Protein AF-A0A9P3ABV7-F1 (afdb_monomer)

Secondary structure (DSSP, 8-state):
-BTTTT--GGGTTS--TTTTSBPPHHHHHHHHHHHHHHHHHHHHTTS---SS-HHHHTPPPHHHHHHT--------HHHHHHHHHHHHS--GGG-S-SSSS-HHHHHHHHHHHHHH-TTTTTT----

Mean predicted aligned error: 14.09 Å

Sequence (127 aa):
MTVGEWALESALGTKLKGLGQPIAPNSKRAFLHALRRFFIDFELWGWGRLKFSPRHHLATPRTVAFNSGINPRVIDDSSWLKLVWASLNLERKDLLSEIHYPLAMVQAAAVVWTHTGYAVMKLCGCP

Foldseek 3Di:
DFPPPPDDPVCPPPPDPRGRHRDQLVVLVVVLVVVLVVVVVCVVVVVDDDPDRSCPPSPRPVVSVVSVPPPQPDQDPVNLVVLLVCLQVPDPVNDPDPPDDDPVVSSVVSNCCSPVCPSPVVVPPDD

pLDDT: mean 73.15, std 13.53, range [26.83, 89.5]

Radius of gyration: 21.18 Å; Cα contacts (8 Å, |Δi|>4): 70; chains: 1; bounding box: 56×48×39 Å

Structure (mmCIF, N/CA/C/O backbone):
data_AF-A0A9P3ABV7-F1
#
_entry.id   AF-A0A9P3ABV7-F1
#
loop_
_atom_site.group_PDB
_atom_site.id
_atom_site.type_symbol
_atom_site.label_atom_id
_atom_site.label_alt_id
_atom_site.label_comp_id
_atom_site.label_asym_id
_atom_site.label_entity_id
_atom_site.label_seq_id
_atom_site.pdbx_PDB_ins_code
_atom_site.Cartn_x
_atom_site.Cartn_y
_atom_site.Cartn_z
_atom_site.occupancy
_atom_site.B_iso_or_equiv
_atom_site.auth_seq_id
_atom_site.auth_comp_id
_atom_site.auth_asym_id
_atom_site.auth_atom_id
_atom_site.pdbx_PDB_model_num
ATOM 1 N N . MET A 1 1 ? 16.579 13.159 6.522 1.00 63.31 1 MET A N 1
ATOM 2 C CA . MET A 1 1 ? 15.362 12.584 5.906 1.00 63.31 1 MET A CA 1
ATOM 3 C C . MET A 1 1 ? 14.149 12.892 6.770 1.00 63.31 1 MET A C 1
ATOM 5 O O . MET A 1 1 ? 13.593 12.005 7.434 1.00 63.31 1 MET A O 1
ATOM 9 N N . THR A 1 2 ? 13.773 14.167 6.756 1.00 73.69 2 THR A N 1
ATOM 10 C CA . THR A 1 2 ? 12.514 14.703 7.283 1.00 73.69 2 THR A CA 1
ATOM 11 C C . THR A 1 2 ? 11.515 14.919 6.142 1.00 73.69 2 THR A C 1
ATOM 13 O O . THR A 1 2 ? 11.876 14.961 4.963 1.00 73.69 2 THR A O 1
ATOM 16 N N . VAL A 1 3 ? 10.226 14.972 6.470 1.00 69.50 3 VAL A N 1
ATOM 17 C CA . VAL A 1 3 ? 9.159 15.219 5.492 1.00 69.50 3 VAL A CA 1
ATOM 18 C C . VAL A 1 3 ? 9.269 16.660 4.983 1.00 69.50 3 VAL A C 1
ATOM 20 O O . VAL A 1 3 ? 9.241 17.595 5.781 1.00 69.50 3 VAL A O 1
ATOM 23 N N . GLY A 1 4 ? 9.376 16.829 3.661 1.00 70.12 4 GLY A N 1
ATOM 24 C CA . GLY A 1 4 ? 9.491 18.134 2.992 1.00 70.12 4 GLY A CA 1
ATOM 25 C C . GLY A 1 4 ? 10.916 18.561 2.626 1.00 70.12 4 GLY A C 1
ATOM 26 O O . GLY A 1 4 ? 11.074 19.474 1.831 1.00 70.12 4 GLY A O 1
ATOM 27 N N . GLU A 1 5 ? 11.943 17.861 3.119 1.00 72.25 5 GLU A N 1
ATOM 28 C CA . GLU A 1 5 ? 13.364 18.174 2.859 1.00 72.25 5 GLU A CA 1
ATOM 29 C C . GLU A 1 5 ? 13.750 18.070 1.369 1.00 72.25 5 GLU A C 1
ATOM 31 O O . GLU A 1 5 ? 14.665 18.741 0.914 1.00 72.25 5 GLU A O 1
ATOM 36 N N . TRP A 1 6 ? 13.019 17.251 0.606 1.00 68.12 6 TRP A N 1
ATOM 37 C CA . TRP A 1 6 ? 13.218 17.024 -0.833 1.00 68.12 6 TRP A CA 1
ATOM 38 C C . TRP A 1 6 ? 12.011 17.469 -1.670 1.00 68.12 6 TRP A C 1
ATOM 40 O O . TRP A 1 6 ? 11.801 16.969 -2.775 1.00 68.12 6 TRP A O 1
ATOM 50 N N . ALA A 1 7 ? 11.155 18.338 -1.125 1.00 68.12 7 ALA A N 1
ATOM 51 C CA . ALA A 1 7 ? 10.042 18.880 -1.892 1.00 68.12 7 ALA A CA 1
ATOM 52 C C . ALA A 1 7 ? 10.591 19.787 -3.003 1.00 68.12 7 ALA A C 1
ATOM 54 O O . ALA A 1 7 ? 11.358 20.709 -2.740 1.00 68.12 7 ALA A O 1
ATOM 55 N N . LEU A 1 8 ? 10.202 19.508 -4.248 1.00 69.31 8 LEU A N 1
ATOM 56 C CA . LEU A 1 8 ? 10.466 20.396 -5.381 1.00 69.31 8 LEU A CA 1
ATOM 57 C C . LEU A 1 8 ? 9.764 21.742 -5.160 1.00 69.31 8 LEU A C 1
ATOM 59 O O . LEU A 1 8 ? 8.739 21.801 -4.480 1.00 69.31 8 LEU A O 1
ATOM 63 N N . GLU A 1 9 ? 10.263 22.808 -5.787 1.00 66.75 9 GLU A N 1
ATOM 64 C CA . GLU A 1 9 ? 9.634 24.140 -5.747 1.00 66.75 9 GLU A CA 1
ATOM 65 C C . GLU A 1 9 ? 8.151 24.096 -6.153 1.00 66.75 9 GLU A C 1
ATOM 67 O O . GLU A 1 9 ? 7.308 24.767 -5.562 1.00 66.75 9 GLU A O 1
ATOM 72 N N . SER A 1 10 ? 7.804 23.203 -7.084 1.00 70.69 10 SER A N 1
ATOM 73 C CA . SER A 1 10 ? 6.427 22.941 -7.515 1.00 70.69 10 SER A CA 1
ATOM 74 C C . SER A 1 10 ? 5.524 22.340 -6.428 1.00 70.69 10 SER A C 1
ATOM 76 O O . SER A 1 10 ? 4.302 22.433 -6.522 1.00 70.69 10 SER A O 1
ATOM 78 N N . ALA A 1 11 ? 6.097 21.728 -5.391 1.00 61.44 11 ALA A N 1
ATOM 79 C CA . ALA A 1 11 ? 5.380 21.073 -4.302 1.00 61.44 11 ALA A CA 1
ATOM 80 C C . ALA A 1 11 ? 5.269 21.940 -3.032 1.00 61.44 11 ALA A C 1
ATOM 82 O O . ALA A 1 11 ? 4.580 21.528 -2.095 1.00 61.44 11 ALA A O 1
ATOM 83 N N . LEU A 1 12 ? 5.872 23.138 -3.001 1.00 59.16 12 LEU A N 1
ATOM 84 C CA . LEU A 1 12 ? 5.889 24.045 -1.837 1.00 59.16 12 LEU A CA 1
ATOM 85 C C . LEU A 1 12 ? 4.490 24.488 -1.364 1.00 59.16 12 LEU A C 1
ATOM 87 O O . LEU A 1 12 ? 4.316 24.818 -0.194 1.00 59.16 12 LEU A O 1
ATOM 91 N N . GLY A 1 13 ? 3.478 24.452 -2.237 1.00 60.97 13 GLY A N 1
ATOM 92 C CA . GLY A 1 13 ? 2.079 24.744 -1.888 1.00 60.97 13 GLY A CA 1
ATOM 93 C C . GLY A 1 13 ? 1.289 23.550 -1.336 1.00 60.97 13 GLY A C 1
ATOM 94 O O . GLY A 1 13 ? 0.147 23.706 -0.899 1.00 60.97 13 GLY A O 1
ATOM 95 N N . THR A 1 14 ? 1.865 22.345 -1.345 1.00 64.75 14 THR A N 1
ATOM 96 C CA . THR A 1 14 ? 1.172 21.136 -0.886 1.00 64.75 14 THR A CA 1
ATOM 97 C C . THR A 1 14 ? 1.298 21.029 0.628 1.00 64.75 14 THR A C 1
ATOM 99 O O . THR A 1 14 ? 2.402 20.914 1.159 1.00 64.75 14 THR A O 1
ATOM 102 N N . LYS A 1 15 ? 0.170 21.017 1.352 1.00 61.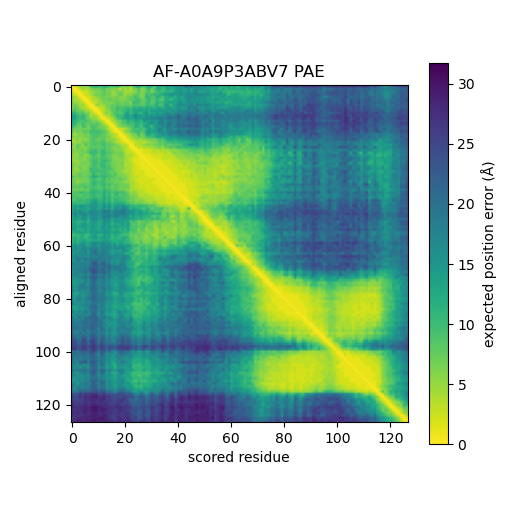78 15 LYS A N 1
ATOM 103 C CA . LYS A 1 15 ? 0.165 20.765 2.802 1.00 61.78 15 LYS A CA 1
ATOM 104 C C . LYS A 1 15 ? 0.560 19.314 3.092 1.00 61.78 15 LYS A C 1
ATOM 106 O O . LYS A 1 15 ? -0.291 18.445 3.281 1.00 61.78 15 LYS A O 1
ATOM 111 N N . LEU A 1 16 ? 1.862 19.045 3.129 1.00 64.75 16 LEU A N 1
ATOM 112 C CA . LEU A 1 16 ? 2.405 17.753 3.526 1.00 64.75 16 LEU A CA 1
ATOM 113 C C . LEU A 1 16 ? 2.158 17.562 5.031 1.00 64.75 16 LEU A C 1
ATOM 115 O O . LEU A 1 16 ? 2.669 18.304 5.871 1.00 64.75 16 LEU A O 1
ATOM 119 N N . LYS A 1 17 ? 1.339 16.568 5.391 1.00 62.72 17 LYS A N 1
ATOM 120 C CA . LYS A 1 17 ? 1.115 16.213 6.799 1.00 62.72 17 LYS A CA 1
ATOM 121 C C . LYS A 1 17 ? 2.451 15.812 7.436 1.00 62.72 17 LYS A C 1
ATOM 123 O O . LYS A 1 17 ? 3.111 14.899 6.949 1.00 62.72 17 LYS A O 1
ATOM 128 N N . GLY A 1 18 ? 2.824 16.482 8.528 1.00 63.81 18 GLY A N 1
ATOM 129 C CA . GLY A 1 18 ? 4.053 16.189 9.270 1.00 63.81 18 GLY A CA 1
ATOM 130 C C . GLY A 1 18 ? 5.327 16.819 8.700 1.00 63.81 18 GLY A C 1
ATOM 131 O O . GLY A 1 18 ? 6.397 16.263 8.924 1.00 63.81 18 GLY A O 1
ATOM 132 N N . LEU A 1 19 ? 5.239 17.946 7.981 1.00 65.19 19 LEU A N 1
ATOM 133 C CA . LEU A 1 19 ? 6.401 18.766 7.591 1.00 65.19 19 LEU A CA 1
ATOM 1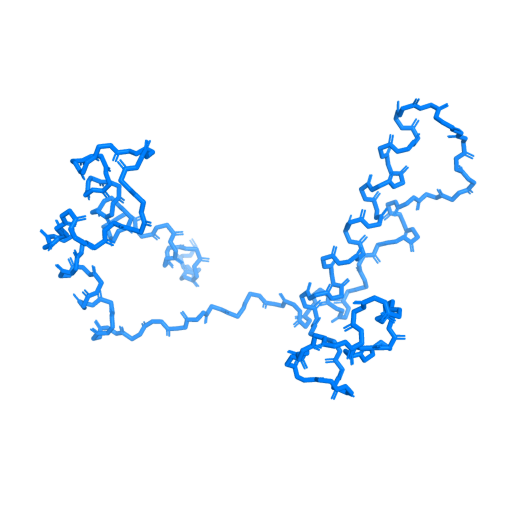34 C C . LEU A 1 19 ? 7.394 18.923 8.756 1.00 65.19 19 LEU A C 1
ATOM 136 O O . LEU A 1 19 ? 7.009 19.301 9.861 1.00 65.19 19 LEU A O 1
ATOM 140 N N . GLY A 1 20 ? 8.661 18.583 8.512 1.00 69.25 20 GLY A N 1
ATOM 141 C CA . GLY A 1 20 ? 9.734 18.624 9.513 1.00 69.25 20 GLY A CA 1
ATOM 142 C C . GLY A 1 20 ? 9.857 17.387 10.416 1.00 69.25 20 GLY A C 1
ATOM 143 O O . GLY A 1 20 ? 10.885 17.223 11.068 1.00 69.25 20 GLY A O 1
ATOM 144 N N . GLN A 1 21 ? 8.884 16.471 10.425 1.00 75.19 21 GLN A N 1
ATOM 145 C CA . GLN A 1 21 ? 8.980 15.213 11.178 1.00 75.19 21 GLN A CA 1
ATOM 146 C C . GLN A 1 21 ? 9.872 14.190 10.457 1.00 75.19 21 G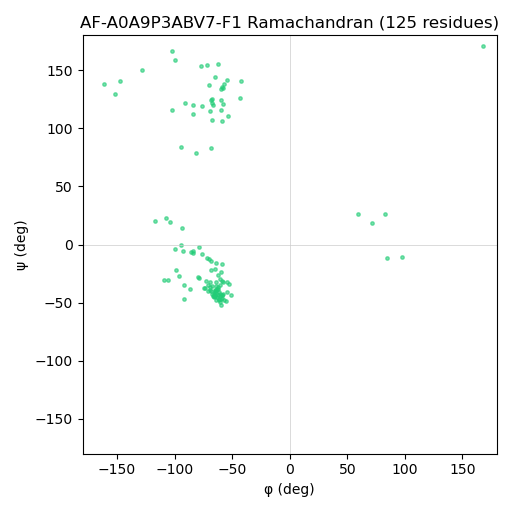LN A C 1
ATOM 148 O O . GLN A 1 21 ? 9.994 14.230 9.226 1.00 75.19 21 GLN A O 1
ATOM 153 N N . PRO A 1 22 ? 10.500 13.241 11.178 1.00 74.38 22 PRO A N 1
ATOM 154 C CA . PRO A 1 22 ? 11.247 12.161 10.547 1.00 74.38 22 PRO A CA 1
ATOM 155 C C . PRO A 1 22 ? 10.328 11.327 9.645 1.00 74.38 22 PRO A C 1
ATOM 157 O O . PRO A 1 22 ? 9.234 10.931 10.043 1.00 74.38 22 PRO A O 1
ATOM 160 N N . ILE A 1 23 ? 10.784 11.026 8.423 1.00 72.69 23 ILE A N 1
ATOM 161 C CA . ILE A 1 23 ? 10.008 10.211 7.477 1.00 72.69 23 ILE A CA 1
ATOM 162 C C . ILE A 1 23 ? 9.716 8.835 8.099 1.00 72.69 23 ILE A C 1
ATOM 164 O O . ILE A 1 23 ? 10.622 8.193 8.649 1.00 72.69 23 ILE A O 1
ATOM 168 N N . ALA A 1 24 ? 8.470 8.370 7.956 1.00 73.56 24 ALA A N 1
ATOM 169 C CA . ALA A 1 24 ? 8.040 7.063 8.435 1.00 73.56 24 ALA A CA 1
ATOM 170 C C . ALA A 1 24 ? 8.944 5.932 7.886 1.00 73.56 24 ALA A C 1
ATOM 172 O O . ALA A 1 24 ? 9.330 5.971 6.710 1.00 73.56 24 ALA A O 1
ATOM 173 N N . PRO A 1 25 ? 9.265 4.895 8.685 1.00 73.25 25 PRO A N 1
ATOM 174 C CA . PRO A 1 25 ? 10.139 3.794 8.264 1.00 73.25 25 PRO A CA 1
ATOM 175 C C . PRO A 1 25 ? 9.673 3.115 6.968 1.00 73.25 25 PRO A C 1
ATOM 177 O O . PRO A 1 25 ? 10.476 2.875 6.065 1.00 73.25 25 PRO A O 1
ATOM 180 N N . ASN A 1 26 ? 8.358 2.912 6.832 1.00 71.75 26 ASN A N 1
ATOM 181 C CA . ASN A 1 26 ? 7.741 2.3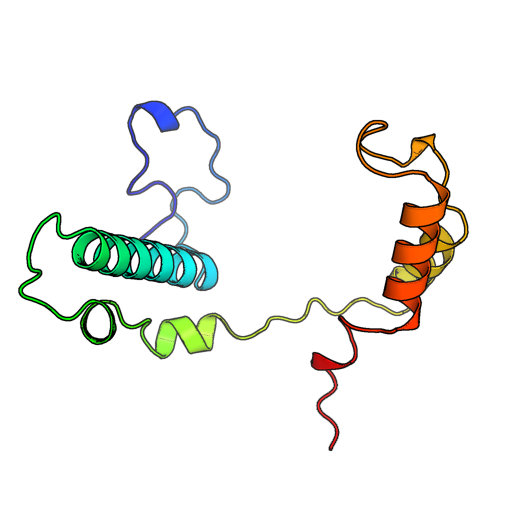50 5.630 1.00 71.75 26 ASN A CA 1
ATOM 182 C C . ASN A 1 26 ? 7.963 3.216 4.385 1.00 71.75 26 ASN A C 1
ATOM 184 O O . ASN A 1 26 ? 8.266 2.681 3.320 1.00 71.75 26 ASN A O 1
ATOM 188 N N . SER A 1 27 ? 7.875 4.541 4.512 1.00 74.94 27 SER A N 1
ATOM 189 C CA . SER A 1 27 ? 8.107 5.461 3.395 1.00 74.94 27 SER A CA 1
ATOM 190 C C . SER A 1 27 ? 9.579 5.473 2.972 1.00 74.94 27 SER A C 1
ATOM 192 O O . SER A 1 27 ? 9.869 5.442 1.778 1.00 74.94 27 SER A O 1
ATOM 194 N N . LYS A 1 28 ? 10.522 5.417 3.928 1.00 76.62 28 LYS A N 1
ATOM 195 C CA . LYS A 1 28 ? 11.962 5.259 3.632 1.00 76.62 28 LYS A CA 1
ATOM 196 C C . LYS A 1 28 ? 12.236 3.954 2.885 1.00 76.62 28 LYS A C 1
ATOM 198 O O . LYS A 1 28 ? 12.971 3.942 1.899 1.00 76.62 28 LYS A O 1
ATOM 203 N N . ARG A 1 29 ? 11.613 2.857 3.329 1.00 77.31 29 ARG A N 1
ATOM 204 C CA . ARG A 1 29 ? 11.685 1.553 2.662 1.00 77.31 29 ARG A CA 1
ATOM 205 C C . ARG A 1 29 ? 11.150 1.636 1.231 1.00 77.31 29 ARG A C 1
ATOM 207 O O . ARG A 1 29 ? 11.859 1.234 0.315 1.00 77.31 29 ARG A O 1
ATOM 214 N N . ALA A 1 30 ? 9.947 2.174 1.031 1.00 79.69 30 ALA A N 1
ATOM 215 C CA . ALA A 1 30 ? 9.328 2.306 -0.289 1.00 79.69 30 ALA A CA 1
ATOM 216 C C . ALA A 1 30 ? 10.192 3.129 -1.260 1.00 79.69 30 ALA A C 1
ATOM 218 O O . ALA A 1 30 ? 10.398 2.712 -2.397 1.00 79.69 30 ALA A O 1
ATOM 219 N N . PHE A 1 31 ? 10.771 4.237 -0.790 1.00 81.75 31 PHE A N 1
ATOM 220 C CA . PHE A 1 31 ? 11.684 5.061 -1.581 1.00 81.75 31 PHE A CA 1
ATOM 221 C C . PHE A 1 31 ? 12.940 4.291 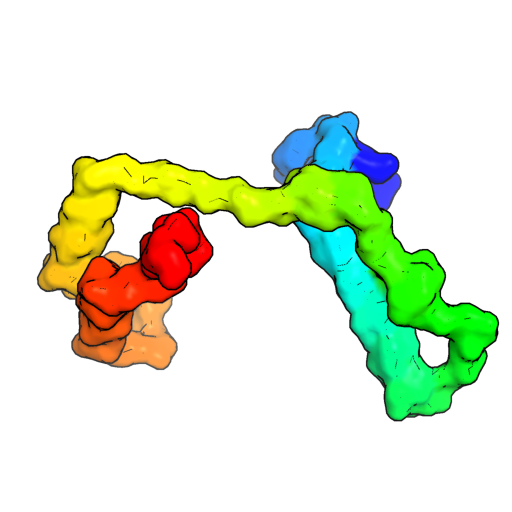-2.025 1.00 81.75 31 PHE A C 1
ATOM 223 O O . PHE A 1 31 ? 13.275 4.279 -3.209 1.00 81.75 31 PHE A O 1
ATOM 230 N N . LEU A 1 32 ? 13.595 3.571 -1.106 1.00 82.06 32 LEU A N 1
ATOM 231 C CA . LEU A 1 32 ? 14.751 2.727 -1.442 1.00 82.06 32 LEU A CA 1
ATOM 232 C C . LEU A 1 32 ? 14.386 1.597 -2.415 1.00 82.06 32 LEU A C 1
ATOM 234 O O . LEU A 1 32 ? 15.181 1.262 -3.293 1.00 82.06 32 LEU A O 1
ATOM 238 N N . HIS A 1 33 ? 13.189 1.015 -2.288 1.00 82.50 33 HIS A N 1
ATOM 239 C CA . HIS A 1 33 ? 12.696 0.017 -3.238 1.00 82.50 33 HIS A CA 1
ATOM 240 C C . HIS A 1 33 ? 12.473 0.606 -4.633 1.00 82.50 33 HIS A C 1
ATOM 242 O O . HIS A 1 33 ? 12.884 -0.023 -5.606 1.00 82.50 33 HIS A O 1
ATOM 248 N N . ALA A 1 34 ? 11.871 1.793 -4.732 1.00 85.06 34 ALA A N 1
ATOM 249 C CA . ALA A 1 34 ? 11.649 2.472 -6.006 1.00 85.06 34 ALA A CA 1
ATOM 250 C C . ALA A 1 34 ? 12.976 2.782 -6.713 1.00 85.06 34 ALA A C 1
ATOM 252 O O . ALA A 1 34 ? 13.143 2.426 -7.877 1.00 85.06 34 ALA A O 1
ATOM 253 N N . LEU A 1 35 ? 13.957 3.335 -5.989 1.00 84.31 35 LEU A N 1
ATOM 254 C CA . LEU A 1 35 ? 15.302 3.578 -6.524 1.00 84.31 35 LEU A CA 1
ATOM 255 C C . LEU A 1 35 ? 15.975 2.285 -6.988 1.00 84.31 35 LEU A C 1
ATOM 257 O O . LEU A 1 35 ? 16.509 2.218 -8.093 1.00 84.31 35 LEU A O 1
ATOM 261 N N . ARG A 1 36 ? 15.922 1.229 -6.167 1.00 84.00 36 ARG A N 1
ATOM 262 C CA . ARG A 1 36 ? 16.489 -0.074 -6.530 1.00 84.00 36 ARG A CA 1
ATOM 263 C C . ARG A 1 36 ? 15.856 -0.617 -7.808 1.00 84.00 36 ARG A C 1
ATOM 265 O O . ARG A 1 36 ? 16.577 -1.137 -8.653 1.00 84.00 36 ARG A O 1
ATOM 272 N N . ARG A 1 37 ? 14.532 -0.512 -7.938 1.00 85.12 37 ARG A N 1
ATOM 273 C CA . ARG A 1 37 ? 13.806 -0.996 -9.114 1.00 85.12 37 ARG A CA 1
ATOM 274 C C . ARG A 1 37 ? 14.161 -0.187 -10.356 1.00 85.12 37 ARG A C 1
ATOM 276 O O . ARG A 1 37 ? 14.499 -0.795 -11.360 1.00 85.12 37 ARG A O 1
ATOM 283 N N . PHE A 1 38 ? 14.212 1.138 -10.245 1.00 86.62 38 PHE A N 1
ATOM 284 C CA . PHE A 1 38 ? 14.625 2.023 -11.333 1.00 86.62 38 PHE A CA 1
ATOM 285 C C . PHE A 1 38 ? 16.007 1.660 -11.889 1.00 86.62 38 PHE A C 1
ATOM 287 O O . PHE A 1 38 ? 16.156 1.501 -13.092 1.00 86.62 38 PHE A O 1
ATOM 294 N N . PHE A 1 39 ? 17.009 1.460 -11.028 1.00 84.44 39 PHE A N 1
ATOM 295 C CA . PHE A 1 39 ? 18.355 1.106 -11.489 1.00 84.44 39 PHE A CA 1
ATOM 296 C C . PHE A 1 39 ? 18.452 -0.305 -12.081 1.00 84.44 39 PHE A C 1
ATOM 298 O O . PHE A 1 39 ? 19.236 -0.523 -13.000 1.00 84.44 39 PHE A O 1
ATOM 305 N N . ILE A 1 40 ? 17.655 -1.252 -11.579 1.00 83.88 40 ILE A N 1
ATOM 306 C CA . ILE A 1 40 ? 17.544 -2.589 -12.181 1.00 83.88 40 ILE A CA 1
ATOM 307 C C . ILE A 1 40 ? 16.918 -2.489 -13.575 1.00 83.88 40 ILE A C 1
ATOM 309 O O . ILE A 1 40 ? 17.404 -3.123 -14.506 1.00 83.88 40 ILE A O 1
ATOM 313 N N . ASP A 1 41 ? 15.856 -1.700 -13.716 1.00 86.62 41 ASP A N 1
ATOM 314 C CA . ASP A 1 41 ? 15.139 -1.553 -14.981 1.00 86.62 41 ASP A CA 1
ATOM 315 C C . ASP A 1 41 ? 15.979 -0.759 -15.998 1.00 86.62 41 ASP A C 1
ATOM 317 O O . ASP A 1 41 ? 16.014 -1.115 -17.171 1.00 86.62 41 ASP A O 1
ATOM 321 N N . PHE A 1 42 ? 16.760 0.225 -15.543 1.00 85.88 42 PHE A N 1
ATOM 322 C CA . PHE A 1 42 ? 17.745 0.952 -16.350 1.00 85.88 42 PHE A CA 1
ATOM 323 C C . PHE A 1 42 ? 18.811 0.024 -16.956 1.00 85.88 42 PHE A C 1
ATOM 325 O O . PHE A 1 42 ? 19.128 0.130 -18.142 1.00 85.88 42 PHE A O 1
ATOM 332 N N . GLU A 1 43 ? 19.361 -0.893 -16.153 1.00 84.25 43 GLU A N 1
ATOM 333 C CA . GLU A 1 43 ? 20.338 -1.882 -16.624 1.00 84.25 43 GLU A CA 1
ATOM 334 C C . GLU A 1 43 ? 19.682 -2.903 -17.566 1.00 84.25 43 GLU A C 1
ATOM 336 O O . GLU A 1 43 ? 20.251 -3.236 -18.605 1.00 84.25 43 GLU A O 1
ATOM 341 N N . LEU A 1 44 ? 18.458 -3.347 -17.251 1.00 84.75 44 LEU A N 1
ATOM 342 C CA . LEU A 1 44 ? 17.689 -4.276 -18.084 1.00 84.75 44 LEU A CA 1
ATOM 343 C C . LEU A 1 44 ? 17.363 -3.690 -19.464 1.00 84.75 44 LEU A C 1
ATOM 345 O O . LEU A 1 44 ? 17.390 -4.408 -20.460 1.00 84.75 44 LEU A O 1
ATOM 349 N N . TRP A 1 45 ? 17.059 -2.395 -19.531 1.00 88.25 45 TRP A N 1
ATOM 350 C CA . TRP A 1 45 ? 16.788 -1.687 -20.783 1.00 88.25 45 TRP A CA 1
ATOM 351 C C . TRP A 1 45 ? 18.058 -1.307 -21.554 1.00 88.25 45 TRP A C 1
ATOM 353 O O . TRP A 1 45 ? 17.965 -0.757 -22.649 1.00 88.25 45 TRP A O 1
ATOM 363 N N . GLY A 1 46 ? 19.245 -1.601 -21.013 1.00 83.44 46 GLY A N 1
ATOM 364 C CA . GLY A 1 46 ? 20.517 -1.391 -21.701 1.00 83.44 46 GLY A CA 1
ATOM 365 C C . GLY A 1 46 ? 20.915 0.078 -21.855 1.00 83.44 46 GLY A C 1
ATOM 366 O O . GLY A 1 46 ? 21.772 0.389 -22.678 1.00 83.44 46 GLY A O 1
ATOM 367 N N . TRP A 1 47 ? 20.332 0.990 -21.068 1.00 82.06 47 TRP A N 1
ATOM 368 C CA . TRP A 1 47 ? 20.638 2.429 -21.129 1.00 82.06 47 TRP A CA 1
ATOM 369 C C . TRP A 1 47 ? 22.055 2.763 -20.634 1.00 82.06 47 TRP A C 1
ATOM 371 O O . TRP A 1 47 ? 22.568 3.856 -20.864 1.00 82.06 47 TRP A O 1
ATOM 381 N N . GLY A 1 48 ? 22.706 1.815 -19.963 1.00 81.81 48 GLY A N 1
ATOM 382 C CA . GLY A 1 48 ? 24.095 1.897 -19.542 1.00 81.81 48 GLY A CA 1
ATOM 383 C C . GLY A 1 48 ? 24.433 0.797 -18.543 1.00 81.81 48 GLY A C 1
ATOM 384 O O . GLY A 1 48 ? 23.559 0.089 -18.046 1.00 81.81 48 GLY A O 1
ATOM 385 N N . ARG A 1 49 ? 25.721 0.658 -18.223 1.00 71.81 49 ARG A N 1
ATOM 386 C CA . ARG A 1 49 ? 26.203 -0.346 -17.269 1.00 71.81 49 ARG A CA 1
ATOM 387 C C . ARG A 1 49 ? 26.501 0.318 -15.927 1.00 71.81 49 ARG A C 1
ATOM 389 O O . ARG A 1 49 ? 27.391 1.165 -15.835 1.00 71.81 49 ARG A O 1
ATOM 396 N N . LEU A 1 50 ? 25.755 -0.052 -14.888 1.00 75.31 50 LEU A N 1
ATOM 397 C CA . LEU A 1 50 ? 25.997 0.455 -13.540 1.00 75.31 50 LEU A CA 1
ATOM 398 C C . LEU A 1 50 ? 27.299 -0.125 -12.970 1.00 75.31 50 LEU A C 1
ATOM 400 O O . LEU A 1 50 ? 27.575 -1.316 -13.082 1.00 75.31 50 LEU A O 1
ATOM 404 N N . LYS A 1 51 ? 28.098 0.724 -12.314 1.00 77.75 51 LYS A N 1
ATOM 405 C CA . LYS A 1 51 ? 29.341 0.319 -11.625 1.00 77.75 51 LYS A CA 1
ATOM 406 C C . LYS A 1 51 ? 29.110 -0.222 -10.209 1.00 77.75 51 LYS A C 1
ATOM 408 O O . LYS A 1 51 ? 30.056 -0.652 -9.560 1.00 77.75 51 LYS A O 1
ATOM 413 N N . PHE A 1 52 ? 27.877 -0.168 -9.712 1.00 79.25 52 PHE A N 1
ATOM 414 C CA . PHE A 1 52 ? 27.501 -0.627 -8.377 1.00 79.25 52 PHE A CA 1
ATOM 415 C C . PHE A 1 52 ? 26.317 -1.584 -8.472 1.00 79.25 52 PHE A C 1
ATOM 417 O O . PHE A 1 52 ? 25.488 -1.444 -9.364 1.00 79.25 52 PHE A O 1
ATOM 424 N N . SER A 1 53 ? 26.211 -2.537 -7.542 1.00 75.69 53 SER A N 1
ATOM 425 C CA . SER A 1 53 ? 25.081 -3.471 -7.502 1.00 75.69 53 SER A CA 1
ATOM 426 C C . SER A 1 53 ? 23.894 -2.839 -6.762 1.00 75.69 53 SER A C 1
ATOM 428 O O . SER A 1 53 ? 23.974 -2.680 -5.536 1.00 75.69 53 SER A O 1
ATOM 430 N N . PRO A 1 54 ? 22.759 -2.526 -7.426 1.00 74.12 54 PRO A N 1
ATOM 431 C CA . PRO A 1 54 ? 21.604 -1.905 -6.765 1.00 74.12 54 PRO A CA 1
ATOM 432 C C . PRO A 1 54 ? 21.025 -2.783 -5.651 1.00 74.12 54 PRO A C 1
ATOM 434 O O . PRO A 1 54 ? 20.499 -2.286 -4.658 1.00 74.12 54 PRO A O 1
ATOM 437 N N . ARG A 1 55 ? 21.151 -4.109 -5.785 1.00 71.19 55 ARG A N 1
ATOM 438 C CA . ARG A 1 55 ? 20.657 -5.077 -4.796 1.00 71.19 55 ARG A CA 1
ATOM 439 C C . ARG A 1 55 ? 21.421 -5.019 -3.475 1.00 71.19 55 ARG A C 1
ATOM 441 O O . ARG A 1 55 ? 20.800 -5.198 -2.435 1.00 71.19 55 ARG A O 1
ATOM 448 N N . HIS A 1 56 ? 22.726 -4.756 -3.522 1.00 73.88 56 HIS A N 1
ATOM 449 C CA . HIS A 1 56 ? 23.579 -4.679 -2.334 1.00 73.88 56 HIS A CA 1
ATOM 450 C C . HIS A 1 56 ? 23.680 -3.255 -1.781 1.00 73.88 56 HIS A C 1
ATOM 452 O O . HIS A 1 56 ? 23.512 -3.045 -0.585 1.00 73.88 56 HIS A O 1
ATOM 458 N N . HIS A 1 57 ? 23.911 -2.268 -2.646 1.00 76.38 57 HIS A N 1
ATOM 459 C CA . HIS A 1 57 ? 24.221 -0.900 -2.219 1.00 76.38 57 HIS A CA 1
ATOM 460 C C . HIS A 1 57 ? 22.972 -0.121 -1.800 1.00 76.38 57 HIS A C 1
ATOM 462 O O . HIS A 1 57 ? 23.048 0.752 -0.944 1.00 76.38 57 HIS A O 1
ATOM 468 N N . LEU A 1 58 ? 21.814 -0.455 -2.377 1.00 70.75 58 LEU A N 1
ATOM 469 C CA . LEU A 1 58 ? 20.525 0.120 -1.994 1.00 70.75 58 LEU A CA 1
ATOM 470 C C . LEU A 1 58 ? 19.707 -0.862 -1.158 1.00 70.75 58 LEU A C 1
ATOM 472 O O . LEU A 1 58 ? 18.483 -0.736 -1.109 1.00 70.75 58 LEU A O 1
ATOM 476 N N . ALA A 1 59 ? 20.339 -1.872 -0.549 1.00 73.12 59 ALA A N 1
ATOM 477 C CA . ALA A 1 59 ? 19.663 -2.804 0.344 1.00 73.12 59 ALA A CA 1
ATOM 478 C C . ALA A 1 59 ? 19.011 -2.033 1.498 1.00 73.12 59 ALA A C 1
ATOM 480 O O . ALA A 1 59 ? 19.604 -1.127 2.080 1.00 73.12 59 ALA A O 1
ATOM 481 N N . THR A 1 60 ? 17.763 -2.372 1.818 1.00 67.06 60 THR A N 1
ATOM 482 C CA . THR A 1 60 ? 17.033 -1.695 2.889 1.00 67.06 60 THR A CA 1
ATOM 483 C C . THR A 1 60 ? 17.730 -2.033 4.213 1.00 67.06 60 THR A C 1
ATOM 485 O O . THR A 1 60 ? 17.811 -3.221 4.537 1.00 67.06 60 THR A O 1
ATOM 488 N N . PRO A 1 61 ? 18.244 -1.053 4.983 1.00 70.19 61 PRO A N 1
ATOM 489 C CA . PRO A 1 61 ? 18.946 -1.344 6.229 1.00 70.19 61 PRO A CA 1
ATOM 490 C C . PRO A 1 61 ? 18.046 -2.133 7.180 1.00 70.19 61 PRO A C 1
ATOM 492 O O . PRO A 1 61 ? 16.862 -1.810 7.325 1.00 70.19 61 PRO A O 1
ATOM 495 N N . ARG A 1 62 ? 18.601 -3.151 7.853 1.00 60.66 62 ARG A N 1
ATOM 496 C CA . ARG A 1 62 ? 17.844 -4.021 8.776 1.00 60.66 62 ARG A CA 1
ATOM 497 C C . ARG A 1 62 ? 17.105 -3.228 9.859 1.00 60.66 62 ARG A C 1
ATOM 499 O O . ARG A 1 62 ? 16.000 -3.602 10.224 1.00 60.66 62 ARG A O 1
ATOM 506 N N . THR A 1 63 ? 17.655 -2.097 10.296 1.00 61.06 63 THR A N 1
ATOM 507 C CA . THR A 1 63 ? 17.036 -1.175 11.263 1.00 61.06 63 THR A CA 1
ATOM 508 C C . THR A 1 63 ? 15.746 -0.532 10.741 1.00 61.06 63 THR A C 1
ATOM 510 O O . THR A 1 63 ? 14.767 -0.420 11.472 1.00 61.06 63 THR A O 1
ATOM 513 N N . VAL A 1 64 ? 15.697 -0.160 9.457 1.00 58.19 64 VAL A N 1
ATOM 514 C CA . VAL A 1 64 ? 14.485 0.371 8.810 1.00 58.19 64 VAL A CA 1
ATOM 515 C C . VAL A 1 64 ? 13.483 -0.748 8.545 1.00 58.19 64 VAL A C 1
ATOM 517 O O . VAL A 1 64 ? 12.287 -0.526 8.701 1.00 58.19 64 VAL A O 1
ATOM 520 N N . ALA A 1 65 ? 13.951 -1.944 8.176 1.00 57.53 65 ALA A N 1
ATOM 521 C CA . ALA A 1 65 ? 13.094 -3.113 7.987 1.00 57.53 65 ALA A CA 1
ATOM 522 C C . ALA A 1 65 ? 12.431 -3.565 9.302 1.00 57.53 65 ALA A C 1
ATOM 524 O O . ALA A 1 65 ? 11.236 -3.839 9.304 1.00 57.53 65 ALA A O 1
ATOM 525 N N . PHE A 1 66 ? 13.172 -3.552 10.415 1.00 54.91 66 PHE A N 1
ATOM 526 C CA . PHE A 1 66 ? 12.668 -3.859 11.757 1.00 54.91 66 PHE A CA 1
ATOM 527 C C . PHE A 1 66 ? 11.653 -2.811 12.239 1.00 54.91 66 PHE A C 1
ATOM 529 O O . PHE A 1 66 ? 10.557 -3.159 12.664 1.00 54.91 66 PHE A O 1
ATOM 536 N N . ASN A 1 67 ? 11.950 -1.520 12.049 1.00 57.53 67 ASN A N 1
ATOM 537 C CA . ASN A 1 67 ? 11.010 -0.428 12.348 1.00 57.53 67 ASN A CA 1
ATOM 538 C C . ASN A 1 67 ? 9.814 -0.358 11.379 1.00 57.53 67 ASN A C 1
ATOM 540 O O . ASN A 1 67 ? 8.857 0.370 11.625 1.00 57.53 67 ASN A O 1
ATOM 544 N N . SER A 1 68 ? 9.880 -1.080 10.259 1.00 57.06 68 SER A N 1
ATOM 545 C CA . SER A 1 68 ? 8.778 -1.276 9.309 1.00 57.06 68 SER A CA 1
ATOM 546 C C . SER A 1 68 ? 7.993 -2.555 9.598 1.00 57.06 68 SER A C 1
ATOM 548 O O . SER A 1 68 ? 7.255 -3.005 8.717 1.00 57.06 68 SER A O 1
ATOM 550 N N . GLY A 1 69 ? 8.181 -3.158 10.781 1.00 58.78 69 GLY A N 1
ATOM 551 C CA . GLY A 1 69 ? 7.417 -4.311 11.237 1.00 58.78 69 GLY A CA 1
ATOM 552 C C . GLY A 1 69 ? 5.939 -4.132 10.915 1.00 58.78 69 GLY A C 1
ATOM 553 O O . GLY A 1 69 ? 5.408 -3.018 10.965 1.00 58.78 69 GLY A O 1
ATOM 554 N N . ILE A 1 70 ? 5.303 -5.226 10.497 1.00 57.12 70 ILE A N 1
ATOM 555 C CA . ILE A 1 70 ? 3.869 -5.253 10.228 1.00 57.12 70 ILE A CA 1
ATOM 556 C C . ILE A 1 70 ? 3.216 -4.720 11.502 1.00 57.12 70 ILE A C 1
ATOM 558 O O . ILE A 1 70 ? 3.327 -5.346 12.548 1.00 57.12 70 ILE A O 1
ATOM 562 N N . ASN A 1 71 ? 2.634 -3.524 11.429 1.00 58.22 71 ASN A N 1
ATOM 563 C CA . ASN A 1 71 ? 1.807 -2.982 12.492 1.00 58.22 71 ASN A CA 1
ATOM 564 C C . ASN A 1 71 ? 0.378 -3.361 12.113 1.00 58.22 71 ASN A C 1
ATOM 566 O O . ASN A 1 71 ? -0.269 -2.590 11.392 1.00 58.22 71 ASN A O 1
ATOM 570 N N . PRO A 1 72 ? -0.074 -4.587 12.442 1.00 62.06 72 PRO A N 1
ATOM 571 C CA . PRO A 1 72 ? -1.444 -4.950 12.172 1.00 62.06 72 PRO A CA 1
ATOM 572 C C . PRO A 1 72 ? -2.332 -3.955 12.884 1.00 62.06 72 PRO A C 1
ATOM 574 O O . PRO A 1 72 ? -2.266 -3.796 14.101 1.00 62.06 72 PRO A O 1
ATOM 577 N N . ARG A 1 73 ? -3.161 -3.256 12.118 1.00 66.69 73 ARG A N 1
ATOM 578 C CA . ARG A 1 73 ? -4.189 -2.444 12.736 1.00 66.69 73 ARG A CA 1
ATOM 579 C C . ARG A 1 73 ? -5.161 -3.422 13.380 1.00 66.69 73 ARG A C 1
ATOM 581 O O . ARG A 1 73 ? -5.866 -4.123 12.662 1.00 66.69 73 ARG A O 1
ATOM 588 N N . VAL A 1 74 ? -5.134 -3.510 14.707 1.00 71.75 74 VAL A N 1
ATOM 589 C CA . VAL A 1 74 ? -6.103 -4.306 15.459 1.00 71.75 74 VAL A CA 1
ATOM 590 C C . VAL A 1 74 ? -7.478 -3.727 15.139 1.00 71.75 74 VAL A C 1
ATOM 592 O O . VAL A 1 74 ? -7.731 -2.547 15.390 1.00 71.75 74 VAL A O 1
ATOM 595 N N . ILE A 1 75 ? -8.317 -4.528 14.491 1.00 76.00 75 ILE A N 1
ATOM 596 C CA . ILE A 1 75 ? -9.722 -4.205 14.262 1.00 76.00 75 ILE A CA 1
ATOM 597 C C . ILE A 1 75 ? -10.461 -4.797 15.454 1.00 76.00 75 ILE A C 1
ATOM 599 O O . ILE A 1 75 ? -10.323 -5.988 15.714 1.00 76.00 75 ILE A O 1
ATOM 603 N N . ASP A 1 76 ? -11.179 -3.968 16.206 1.00 83.75 76 ASP A N 1
ATOM 604 C CA . ASP A 1 76 ? -11.987 -4.461 17.317 1.00 83.75 76 ASP A CA 1
ATOM 605 C C . ASP A 1 76 ? -13.216 -5.224 16.798 1.00 83.75 76 ASP A C 1
ATOM 607 O O . ASP A 1 76 ? -13.708 -4.943 15.701 1.00 83.75 76 ASP A O 1
ATOM 611 N N . ASP A 1 77 ? -13.745 -6.148 17.600 1.00 79.94 77 ASP A N 1
ATOM 612 C CA . ASP A 1 77 ? -14.875 -6.999 17.211 1.00 79.94 77 ASP A CA 1
ATOM 613 C C . ASP A 1 77 ? -16.126 -6.194 16.814 1.00 79.94 77 ASP A C 1
ATOM 615 O O . ASP A 1 77 ? -16.861 -6.592 15.909 1.00 79.94 77 ASP A O 1
ATOM 619 N N . SER A 1 78 ? -16.361 -5.025 17.420 1.00 85.69 78 SER A N 1
ATOM 620 C CA . SER A 1 78 ? -17.490 -4.156 17.070 1.00 85.69 78 SER A CA 1
ATOM 621 C C . SER A 1 78 ? -17.286 -3.444 15.730 1.00 85.69 78 SER A C 1
ATOM 623 O O . SER A 1 78 ? -18.239 -3.309 14.958 1.00 85.69 78 SER A O 1
ATOM 625 N N . SER A 1 79 ? -16.059 -3.020 15.401 1.00 84.38 79 SER A N 1
ATOM 626 C CA . SER A 1 79 ? -15.735 -2.497 14.066 1.00 84.38 79 SER A CA 1
ATOM 627 C C . SER A 1 79 ? -15.775 -3.596 13.010 1.00 84.38 79 SER A C 1
ATOM 629 O O . SER A 1 79 ? -16.243 -3.354 11.898 1.00 84.38 79 SER A O 1
ATOM 631 N N . TRP A 1 80 ? -15.340 -4.808 13.355 1.00 84.06 80 TRP A N 1
ATOM 632 C CA . TRP A 1 80 ? -15.431 -5.965 12.470 1.00 84.06 80 TRP A CA 1
ATOM 633 C C . TRP A 1 80 ? -16.886 -6.324 12.158 1.00 84.06 80 TRP A C 1
ATOM 635 O O . TRP A 1 80 ? -17.246 -6.487 10.994 1.00 84.06 80 TRP A O 1
ATOM 645 N N . LEU A 1 81 ? -17.757 -6.345 13.167 1.00 87.56 81 LEU A N 1
ATOM 646 C CA . LEU A 1 81 ? -19.179 -6.635 12.984 1.00 87.56 81 LEU A CA 1
ATOM 647 C C . LEU A 1 81 ? -19.882 -5.576 12.122 1.00 87.56 81 LEU A C 1
ATOM 649 O O . LEU A 1 81 ? -20.715 -5.923 11.287 1.00 87.56 81 LEU A O 1
ATOM 653 N N . LYS A 1 82 ? -19.496 -4.299 12.241 1.00 88.31 82 LYS A N 1
ATOM 654 C CA . LYS A 1 82 ? -19.968 -3.238 11.332 1.00 88.31 82 LYS A CA 1
ATOM 655 C C . LYS A 1 82 ? -19.530 -3.474 9.886 1.00 88.31 82 LYS A C 1
ATOM 657 O O . LYS A 1 82 ? -20.316 -3.216 8.983 1.00 88.31 82 LYS A O 1
ATOM 662 N N . LEU A 1 83 ? -18.312 -3.973 9.657 1.00 87.12 83 LEU A N 1
ATOM 663 C CA . LEU A 1 83 ? -17.825 -4.309 8.313 1.00 87.12 83 LEU A CA 1
ATOM 664 C C . LEU A 1 83 ? -18.580 -5.498 7.710 1.00 87.12 83 LEU A C 1
ATOM 666 O O . LEU A 1 83 ? -18.955 -5.439 6.542 1.00 87.12 83 LEU A O 1
ATOM 670 N N . VAL A 1 84 ? -18.843 -6.541 8.503 1.00 87.56 84 VAL A N 1
ATOM 671 C CA . VAL A 1 84 ? -19.664 -7.693 8.084 1.00 87.56 84 VAL A CA 1
A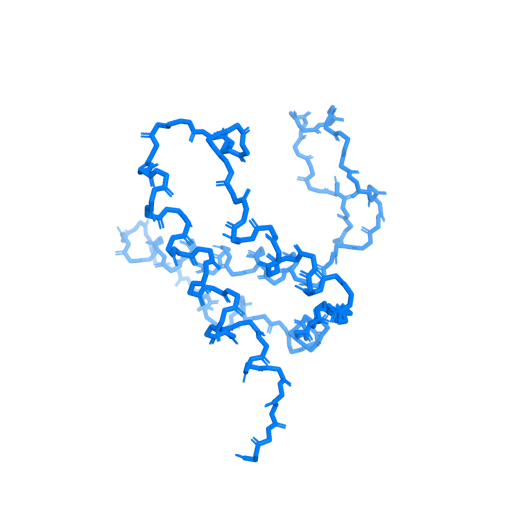TOM 672 C C . VAL A 1 84 ? -21.093 -7.251 7.769 1.00 87.56 84 VAL A C 1
ATOM 674 O O . VAL A 1 84 ? -21.670 -7.644 6.761 1.00 87.56 84 VAL A O 1
ATOM 677 N N . TRP A 1 85 ? -21.671 -6.391 8.604 1.00 89.50 85 TRP A N 1
ATOM 678 C CA . TRP A 1 85 ? -23.003 -5.856 8.346 1.00 89.50 85 TRP A CA 1
ATOM 679 C C . TRP A 1 85 ? -23.030 -4.995 7.076 1.00 89.50 85 TRP A C 1
ATOM 681 O O . TRP A 1 85 ? -23.943 -5.133 6.264 1.00 89.50 85 TRP A O 1
ATOM 691 N N . ALA A 1 86 ? -22.013 -4.157 6.863 1.00 88.50 86 ALA A N 1
ATOM 692 C CA . ALA A 1 86 ? -21.901 -3.330 5.667 1.00 88.50 86 ALA A CA 1
ATOM 693 C C . ALA A 1 86 ? -21.731 -4.167 4.390 1.00 88.50 86 ALA A C 1
ATOM 695 O O . ALA A 1 86 ? -22.343 -3.838 3.379 1.00 88.50 86 ALA A O 1
ATOM 696 N N . SER A 1 87 ? -20.962 -5.264 4.420 1.00 86.19 87 SER A N 1
ATOM 697 C CA . SER A 1 87 ? -20.779 -6.120 3.237 1.00 86.19 87 SER A CA 1
ATOM 698 C C . SER A 1 87 ? -22.079 -6.792 2.784 1.00 86.19 87 SER A C 1
ATOM 700 O O . SER A 1 87 ? -22.286 -6.963 1.583 1.00 86.19 87 SER A O 1
ATOM 702 N N . LEU A 1 88 ? -22.976 -7.108 3.725 1.00 86.19 88 LEU A N 1
ATOM 703 C CA . LEU A 1 88 ? -24.300 -7.676 3.450 1.00 86.19 88 LEU A CA 1
ATOM 704 C C . LEU A 1 88 ? -25.336 -6.630 3.006 1.00 86.19 88 LEU A C 1
ATOM 706 O O . LEU A 1 88 ? -26.259 -6.972 2.273 1.00 86.19 88 LEU A O 1
ATOM 710 N N . ASN A 1 89 ? -25.188 -5.372 3.432 1.00 89.31 89 ASN A N 1
ATOM 711 C CA . ASN A 1 89 ? -26.144 -4.287 3.169 1.00 89.31 89 ASN A CA 1
ATOM 712 C C . ASN A 1 89 ? -25.631 -3.261 2.141 1.00 89.31 89 ASN A C 1
ATOM 714 O O . ASN A 1 89 ? -26.077 -2.119 2.132 1.00 89.31 89 ASN A O 1
ATOM 718 N N . LEU A 1 90 ? -24.683 -3.651 1.286 1.00 87.06 90 LEU A N 1
ATOM 719 C CA . LEU A 1 90 ? -24.043 -2.750 0.327 1.00 87.06 90 LEU A CA 1
ATOM 720 C C . LEU A 1 90 ? -25.038 -2.295 -0.756 1.00 87.06 90 LEU A C 1
ATOM 722 O O . LEU A 1 90 ? -25.563 -3.131 -1.500 1.00 87.06 90 LEU A O 1
ATOM 726 N N . GLU A 1 91 ? -25.259 -0.988 -0.902 1.00 87.62 91 GLU A N 1
ATOM 727 C CA . GLU A 1 91 ? -26.120 -0.424 -1.947 1.00 87.62 91 GLU A CA 1
ATOM 728 C C . GLU A 1 91 ? -25.310 0.173 -3.107 1.00 87.62 91 GLU A C 1
ATOM 730 O O . GLU A 1 91 ? -24.113 0.445 -3.015 1.00 87.62 91 GLU A O 1
ATOM 735 N N . ARG A 1 92 ? -25.984 0.458 -4.231 1.00 80.06 92 ARG A N 1
ATOM 736 C CA . ARG A 1 92 ? -25.357 1.157 -5.369 1.00 80.06 92 ARG A CA 1
ATOM 737 C C . ARG A 1 92 ? -24.809 2.536 -4.981 1.00 80.06 92 ARG A C 1
ATOM 739 O O . ARG A 1 92 ? -23.820 2.970 -5.555 1.00 80.06 92 ARG A O 1
ATOM 746 N N . LYS A 1 93 ? -25.442 3.208 -4.017 1.00 83.25 93 LYS A N 1
ATOM 747 C CA . LYS A 1 93 ? -25.063 4.554 -3.555 1.00 83.25 93 LYS A CA 1
ATOM 748 C C . LYS A 1 93 ? -23.723 4.576 -2.815 1.00 83.25 93 LYS A C 1
ATOM 750 O O . LYS A 1 93 ? -23.091 5.623 -2.761 1.00 83.25 93 LYS A O 1
ATOM 755 N N . ASP A 1 94 ? -23.293 3.433 -2.283 1.00 82.44 94 ASP A N 1
ATOM 756 C CA . ASP A 1 94 ? -22.031 3.300 -1.550 1.00 82.44 94 ASP A CA 1
ATOM 757 C C . ASP A 1 94 ? -20.830 3.080 -2.485 1.00 82.44 94 ASP A C 1
ATOM 759 O O . ASP A 1 94 ? -19.673 3.088 -2.054 1.00 82.44 94 ASP A O 1
ATOM 763 N N . LEU A 1 95 ? -21.080 2.881 -3.783 1.00 78.94 95 LEU A N 1
ATOM 764 C CA . LEU A 1 95 ? -20.032 2.712 -4.778 1.00 78.94 95 LEU A CA 1
ATOM 765 C C . LEU A 1 95 ? -19.399 4.070 -5.100 1.00 78.94 95 LEU A C 1
ATOM 767 O O . LEU A 1 95 ? -20.038 4.966 -5.639 1.00 78.94 95 LEU A O 1
ATOM 771 N N . LEU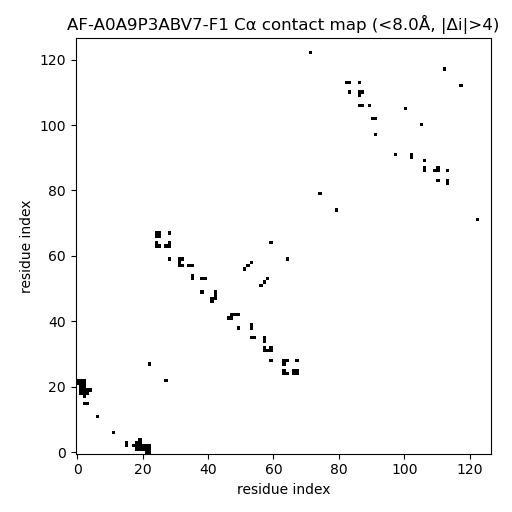 A 1 96 ? -18.094 4.190 -4.842 1.00 72.81 96 LEU A N 1
ATOM 772 C CA . LEU A 1 96 ? -17.303 5.385 -5.175 1.00 72.81 96 LEU A CA 1
ATOM 773 C C . LEU A 1 96 ? -17.204 5.647 -6.690 1.00 72.81 96 LEU A C 1
ATOM 775 O O . LEU A 1 96 ? -16.798 6.727 -7.111 1.00 72.81 96 LEU A O 1
ATOM 779 N N . SER A 1 97 ? -17.523 4.648 -7.515 1.00 68.75 97 SER A N 1
ATOM 780 C CA . SER A 1 97 ? -17.542 4.754 -8.971 1.00 68.75 97 SER A CA 1
ATOM 781 C C . SER A 1 97 ? -18.557 3.775 -9.547 1.00 68.75 97 SER A C 1
ATOM 783 O O . SER A 1 97 ? -18.512 2.583 -9.251 1.00 68.75 97 SER A O 1
ATOM 785 N N . GLU A 1 98 ? -19.434 4.265 -10.419 1.00 63.81 98 GLU A N 1
ATOM 786 C CA . GLU A 1 98 ? -20.439 3.446 -11.111 1.00 63.81 98 GLU A CA 1
ATOM 787 C C . GLU A 1 98 ? -19.852 2.597 -12.256 1.00 63.81 98 GLU A C 1
ATOM 789 O O . GLU A 1 98 ? -20.547 1.767 -12.834 1.00 63.81 98 GLU A O 1
ATOM 794 N N . ILE A 1 99 ? -18.580 2.808 -12.613 1.00 61.12 99 ILE A N 1
ATOM 795 C CA . ILE A 1 99 ? -18.103 2.543 -13.979 1.00 61.12 99 ILE A CA 1
ATOM 796 C C . ILE A 1 99 ? -17.379 1.189 -14.117 1.00 61.12 99 ILE A C 1
ATOM 798 O O . ILE A 1 99 ? -17.298 0.654 -15.216 1.00 61.12 99 ILE A O 1
ATOM 802 N N . HIS A 1 100 ? -16.849 0.609 -13.032 1.00 65.75 100 HIS A N 1
ATOM 803 C CA . HIS A 1 100 ? -15.838 -0.456 -13.163 1.00 65.75 100 HIS A CA 1
ATOM 804 C C . HIS A 1 100 ? -16.313 -1.885 -12.863 1.00 65.75 100 HIS A C 1
ATOM 806 O O . HIS A 1 100 ? -15.781 -2.812 -13.467 1.00 65.75 100 HIS A O 1
ATOM 812 N N . TYR A 1 101 ? -17.293 -2.098 -11.977 1.00 78.75 101 TYR A N 1
ATOM 813 C CA . TYR A 1 101 ? -17.745 -3.449 -11.613 1.00 78.75 101 TYR A CA 1
ATOM 814 C C . TYR A 1 101 ? -19.247 -3.485 -11.294 1.00 78.75 101 TYR A C 1
ATOM 816 O O . TYR A 1 101 ? -19.747 -2.568 -10.639 1.00 78.75 101 TYR A O 1
ATOM 824 N N . PRO A 1 102 ? -19.983 -4.534 -11.712 1.00 85.75 102 PRO A N 1
ATOM 825 C CA . PRO A 1 102 ? -21.396 -4.669 -11.373 1.00 85.75 102 PRO A CA 1
ATOM 826 C C . PRO A 1 102 ? -21.577 -4.848 -9.859 1.00 85.75 102 PRO A C 1
ATOM 828 O O . PRO A 1 102 ? -20.786 -5.534 -9.210 1.00 85.75 102 PRO A O 1
ATOM 831 N N . LEU A 1 103 ? -22.653 -4.280 -9.300 1.00 85.38 103 LEU A N 1
ATOM 832 C CA . LEU A 1 103 ? -22.927 -4.278 -7.852 1.00 85.38 103 LEU A CA 1
ATOM 833 C C . LEU A 1 103 ? -22.848 -5.681 -7.230 1.00 85.38 103 LEU A C 1
ATOM 835 O O . LEU A 1 103 ? -22.223 -5.854 -6.190 1.00 85.38 103 LEU A O 1
ATOM 839 N N . ALA A 1 104 ? -23.416 -6.687 -7.900 1.00 87.31 104 ALA A N 1
ATOM 840 C CA . ALA A 1 104 ? -23.404 -8.069 -7.424 1.00 87.31 104 ALA A CA 1
ATOM 841 C C . ALA A 1 104 ? -21.980 -8.636 -7.274 1.00 87.31 104 ALA A C 1
ATOM 843 O O . ALA A 1 104 ? -21.707 -9.389 -6.342 1.00 87.31 104 ALA A O 1
ATOM 844 N N . MET A 1 105 ? -21.050 -8.246 -8.154 1.00 86.50 105 MET A N 1
ATOM 845 C CA . MET A 1 105 ? -19.648 -8.661 -8.061 1.00 86.50 105 MET A CA 1
ATOM 846 C C . MET A 1 105 ? -18.951 -7.985 -6.880 1.00 86.50 105 MET A C 1
ATOM 848 O O . MET A 1 105 ? -18.192 -8.637 -6.166 1.00 86.50 105 MET A O 1
ATOM 852 N N . VAL A 1 106 ? -19.229 -6.700 -6.643 1.00 87.25 106 VAL A N 1
ATOM 853 C CA . VAL A 1 106 ? -18.671 -5.964 -5.500 1.00 87.25 106 VAL A CA 1
ATOM 854 C C . VAL A 1 106 ? -19.204 -6.523 -4.178 1.00 87.25 106 VAL A C 1
ATOM 856 O O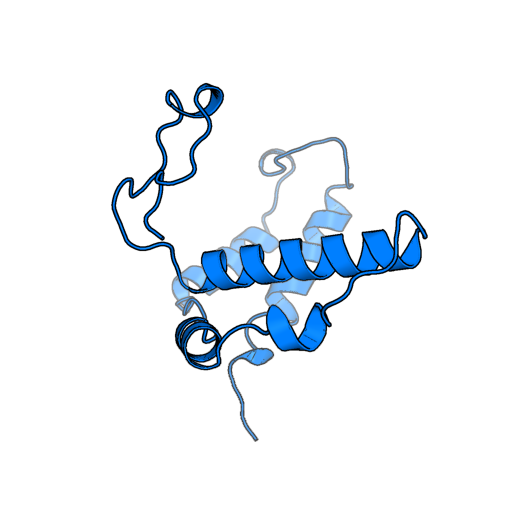 . VAL A 1 106 ? -18.419 -6.745 -3.261 1.00 87.25 106 VAL A O 1
ATOM 859 N N . GLN A 1 107 ? -20.501 -6.828 -4.096 1.00 87.38 107 GLN A N 1
ATOM 860 C CA . GLN A 1 107 ? -21.113 -7.484 -2.934 1.00 87.38 107 GLN A CA 1
ATOM 861 C C . GLN A 1 107 ? -20.499 -8.863 -2.679 1.00 87.38 107 GLN A C 1
ATOM 863 O O . GLN A 1 107 ? -20.054 -9.141 -1.568 1.00 87.38 107 GLN A O 1
ATOM 868 N N . ALA A 1 108 ? -20.395 -9.705 -3.713 1.00 88.88 108 ALA A N 1
ATOM 869 C CA . ALA A 1 108 ? -19.772 -11.020 -3.589 1.00 88.88 108 ALA A CA 1
ATOM 870 C C . ALA A 1 108 ? -18.314 -10.912 -3.114 1.00 88.88 108 ALA A C 1
ATOM 872 O O . ALA A 1 108 ? -17.908 -11.632 -2.205 1.00 88.88 108 ALA A O 1
ATOM 873 N N . ALA A 1 109 ? -17.539 -9.974 -3.665 1.00 86.88 109 ALA A N 1
ATOM 874 C CA . ALA A 1 109 ? -16.164 -9.732 -3.240 1.00 86.88 109 ALA A CA 1
ATOM 875 C C . ALA A 1 109 ? -16.075 -9.223 -1.791 1.00 86.88 109 ALA A C 1
ATOM 877 O O . ALA A 1 109 ? -15.192 -9.658 -1.055 1.00 86.88 109 ALA A O 1
ATOM 878 N N . ALA A 1 110 ? -16.988 -8.343 -1.366 1.00 87.19 110 ALA A N 1
ATOM 879 C CA . ALA A 1 110 ? -17.041 -7.826 -0.001 1.00 87.19 110 ALA A CA 1
ATOM 880 C C . ALA A 1 110 ? -17.369 -8.933 1.013 1.00 87.19 110 ALA A C 1
ATOM 882 O O . ALA A 1 110 ? -16.689 -9.041 2.031 1.00 87.19 110 ALA A O 1
ATOM 883 N N . VAL A 1 111 ? -18.349 -9.789 0.707 1.00 88.50 111 VAL A N 1
ATOM 884 C CA . VAL A 1 111 ? -18.722 -10.952 1.530 1.00 88.50 111 VAL A CA 1
ATOM 885 C C . VAL A 1 111 ? -17.568 -11.951 1.593 1.00 88.50 111 VAL A C 1
ATOM 887 O O . VAL A 1 111 ? -17.173 -12.372 2.678 1.00 88.50 111 VAL A O 1
ATOM 890 N N . VAL A 1 112 ? -16.958 -12.294 0.455 1.00 89.25 112 VAL A N 1
ATOM 891 C CA . VAL A 1 112 ? -15.771 -13.163 0.441 1.00 89.25 112 VAL A CA 1
ATOM 892 C C . VAL A 1 112 ? -14.673 -12.552 1.309 1.00 89.25 112 VAL A C 1
ATOM 894 O O . VAL A 1 112 ? -14.153 -13.226 2.186 1.00 89.25 112 VAL A O 1
ATOM 897 N N . TRP A 1 113 ? -14.377 -11.263 1.162 1.00 85.25 113 TRP A N 1
ATOM 898 C CA . TRP A 1 113 ? -13.340 -10.596 1.947 1.00 85.25 113 TRP A CA 1
ATOM 899 C C . TRP A 1 113 ? -13.608 -10.614 3.463 1.00 85.25 113 TRP A C 1
ATOM 901 O O . TRP A 1 113 ? -12.681 -10.889 4.231 1.00 85.25 113 TRP A O 1
ATOM 911 N N . THR A 1 114 ? -14.851 -10.378 3.905 1.00 86.25 114 THR A N 1
ATOM 912 C CA . THR A 1 114 ? -15.208 -10.427 5.334 1.00 86.25 114 THR A CA 1
ATOM 913 C C . THR A 1 114 ? -15.249 -11.851 5.888 1.00 86.25 114 THR A C 1
ATOM 915 O O . THR A 1 114 ? -14.942 -12.048 7.058 1.00 86.25 114 THR A O 1
ATOM 918 N N . HIS A 1 115 ? -15.596 -12.858 5.084 1.00 82.31 115 HIS A N 1
ATOM 919 C CA . HIS A 1 115 ? -15.766 -14.234 5.569 1.00 82.31 115 HIS A CA 1
ATOM 920 C C . HIS A 1 115 ? -14.534 -15.129 5.382 1.00 82.31 115 H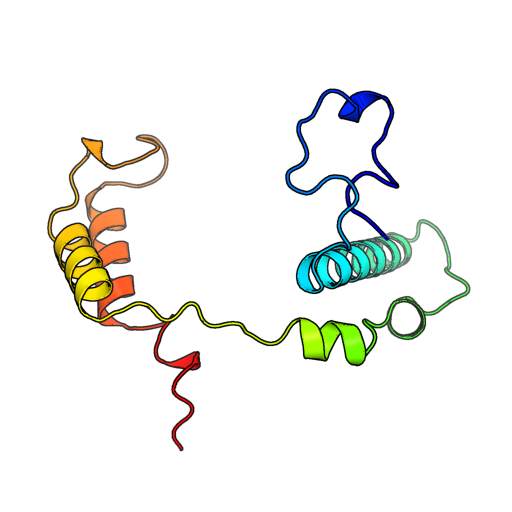IS A C 1
ATOM 922 O O . HIS A 1 115 ? -14.342 -16.054 6.168 1.00 82.31 115 HIS A O 1
ATOM 928 N N . THR A 1 116 ? -13.669 -14.867 4.397 1.00 76.38 116 THR A N 1
ATOM 929 C CA . THR A 1 116 ? -12.465 -15.682 4.143 1.00 76.38 116 THR A CA 1
ATOM 930 C C . THR A 1 116 ? -11.204 -15.144 4.816 1.00 76.38 116 THR A C 1
ATOM 932 O O . THR A 1 116 ? -10.142 -15.749 4.697 1.00 76.38 116 THR A O 1
ATOM 935 N N . GLY A 1 117 ? -11.290 -14.025 5.544 1.00 63.12 117 GLY A N 1
ATOM 936 C CA . GLY A 1 117 ? -10.286 -13.641 6.538 1.00 63.12 117 GLY A CA 1
ATOM 937 C C . GLY A 1 117 ? -8.857 -13.451 6.015 1.00 63.12 117 GLY A C 1
ATOM 938 O O . GLY A 1 117 ? -7.916 -13.577 6.798 1.00 63.12 117 GLY A O 1
ATOM 939 N N . TYR A 1 118 ? -8.650 -13.107 4.736 1.00 52.47 118 TYR A N 1
ATOM 940 C CA . TYR A 1 118 ? -7.299 -12.936 4.167 1.00 52.47 118 TYR A CA 1
ATOM 941 C C . TYR A 1 118 ? -6.446 -11.865 4.884 1.00 52.47 118 TYR A C 1
ATOM 943 O O . TYR A 1 118 ? -5.223 -11.863 4.742 1.00 52.47 118 TYR A O 1
ATOM 951 N N . ALA A 1 119 ? -7.064 -10.976 5.671 1.00 53.28 119 ALA A N 1
ATOM 952 C CA . ALA A 1 119 ? -6.370 -9.989 6.499 1.00 53.28 119 ALA A CA 1
ATOM 953 C C . ALA A 1 119 ? -6.076 -10.470 7.937 1.00 53.28 119 ALA A C 1
ATOM 955 O O . ALA A 1 119 ? -5.032 -10.123 8.484 1.00 53.28 119 ALA A O 1
ATOM 956 N N . VAL A 1 120 ? -6.955 -11.277 8.542 1.00 44.22 120 VAL A N 1
ATOM 957 C CA . VAL A 1 120 ? -6.826 -11.731 9.944 1.00 44.22 120 VAL A CA 1
ATOM 958 C C . VAL A 1 120 ? -5.962 -12.989 10.042 1.00 44.22 120 VAL A C 1
ATOM 960 O O . VAL A 1 120 ? -5.111 -13.103 10.925 1.00 44.22 120 VAL A O 1
ATOM 963 N N . MET A 1 121 ? -6.092 -13.904 9.079 1.00 35.88 121 MET A N 1
ATOM 964 C CA . MET A 1 121 ? -5.441 -15.216 9.140 1.00 35.88 121 MET A CA 1
ATOM 965 C C . MET A 1 121 ? -3.916 -15.161 8.939 1.00 35.88 121 MET A C 1
ATOM 967 O O . MET A 1 121 ? -3.224 -16.132 9.213 1.00 35.88 121 MET A O 1
ATOM 971 N N . LYS A 1 122 ? -3.360 -14.019 8.510 1.00 41.31 122 LYS A N 1
ATOM 972 C CA . LYS A 1 122 ? -1.901 -13.823 8.407 1.00 41.31 122 LYS A CA 1
ATOM 973 C C . LYS A 1 122 ? -1.260 -13.205 9.654 1.00 41.31 122 LYS A C 1
ATOM 975 O O . LYS A 1 122 ? -0.041 -13.060 9.685 1.00 41.31 122 LYS A O 1
ATOM 980 N N . LEU A 1 123 ? -2.062 -12.809 10.645 1.00 39.00 123 LEU A N 1
ATOM 981 C CA . LEU A 1 123 ? -1.604 -12.134 11.866 1.00 39.00 123 LEU A CA 1
ATOM 982 C C . LEU A 1 123 ? -1.694 -13.019 13.104 1.00 39.00 123 LEU A C 1
ATOM 984 O O . LEU A 1 123 ? -0.846 -12.913 13.987 1.00 39.00 123 LEU A O 1
ATOM 988 N N . CYS A 1 124 ? -2.652 -13.940 13.141 1.00 35.91 124 CYS A N 1
ATOM 989 C CA . CYS A 1 124 ? -2.638 -15.037 14.096 1.00 35.91 124 CYS A CA 1
ATOM 990 C C . CYS A 1 124 ? -1.711 -16.134 13.569 1.00 35.91 124 CYS A C 1
ATOM 992 O O . CYS A 1 124 ? -2.154 -17.128 13.004 1.00 35.91 124 CYS A O 1
ATOM 994 N N . GLY A 1 125 ? -0.403 -15.932 13.735 1.00 43.00 125 GLY A N 1
ATOM 995 C CA . GLY A 1 125 ? 0.522 -17.055 13.761 1.00 43.00 125 GLY A CA 1
ATOM 996 C C . GLY A 1 125 ? 0.117 -17.986 14.901 1.00 43.00 125 GLY A C 1
ATOM 997 O O . GLY A 1 125 ? 0.296 -17.643 16.067 1.00 43.00 125 GLY A O 1
ATOM 998 N N . CYS A 1 126 ? -0.471 -19.124 14.559 1.00 26.83 126 CYS A N 1
ATOM 999 C CA . CYS A 1 126 ? -0.629 -20.280 15.432 1.00 26.83 126 CYS A CA 1
ATOM 1000 C C . CYS A 1 126 ? -0.914 -21.516 14.578 1.00 26.83 126 CYS A C 1
ATOM 1002 O O . CYS A 1 126 ? -1.846 -21.471 13.774 1.00 26.83 126 CYS A O 1
ATOM 1004 N N . PRO A 1 127 ? -0.302 -22.657 14.910 1.00 39.88 127 PRO A N 1
ATOM 1005 C CA . PRO A 1 127 ? 1.129 -22.959 14.994 1.00 39.88 127 PRO A CA 1
ATOM 1006 C C . PRO A 1 127 ? 1.738 -23.342 13.629 1.00 39.88 127 PRO A C 1
ATOM 1008 O O . PRO A 1 127 ? 0.977 -23.674 12.693 1.00 39.88 127 PRO A O 1
#

Organism: NCBI:txid129137

Solvent-accessible surface area (backbone atoms only — not comparable to full-atom values): 7929 Å² total; per-residue (Å²): 119,37,34,69,78,82,57,51,84,90,45,72,85,56,88,61,87,58,63,72,36,73,54,53,40,56,58,56,46,50,51,40,50,50,52,30,48,51,56,51,50,41,43,73,70,62,82,49,84,75,93,64,58,46,76,69,78,45,46,74,52,67,69,44,54,59,68,41,50,87,74,76,78,83,75,51,71,70,61,48,50,50,50,50,49,45,29,76,66,66,54,78,85,75,48,95,59,89,83,84,66,60,65,70,57,54,36,51,52,39,42,47,54,65,72,67,32,79,76,56,66,76,67,60,84,72,134